Protein AF-A0A927RX84-F1 (afdb_monomer_lite)

Structure (mmCIF, N/CA/C/O backbone):
data_AF-A0A927RX84-F1
#
_entry.id   AF-A0A927RX84-F1
#
loop_
_atom_site.group_PDB
_atom_site.id
_atom_site.type_symbol
_atom_site.label_atom_id
_atom_site.label_alt_id
_atom_site.label_comp_id
_atom_site.label_asym_id
_atom_site.label_entity_id
_atom_site.label_seq_id
_atom_site.pdbx_PDB_ins_code
_atom_site.Cartn_x
_atom_site.Cartn_y
_atom_site.Cartn_z
_atom_site.occupancy
_atom_site.B_iso_or_equiv
_atom_site.auth_seq_id
_atom_site.auth_comp_id
_atom_site.auth_asym_id
_atom_site.auth_atom_id
_atom_site.pdbx_PDB_model_num
ATOM 1 N N . MET A 1 1 ? 4.489 -11.323 5.317 1.00 93.75 1 MET A N 1
ATOM 2 C CA . MET A 1 1 ? 5.576 -10.788 4.469 1.00 93.75 1 MET A CA 1
ATOM 3 C C . MET A 1 1 ? 5.415 -9.290 4.447 1.00 93.75 1 MET A C 1
ATOM 5 O O . MET A 1 1 ? 4.319 -8.818 4.162 1.00 93.75 1 MET A O 1
ATOM 9 N N . LEU A 1 2 ? 6.501 -8.571 4.730 1.00 97.25 2 LEU A N 1
ATOM 10 C CA . LEU A 1 2 ? 6.490 -7.116 4.687 1.00 97.25 2 LEU A CA 1
ATOM 11 C C . LEU A 1 2 ? 6.448 -6.628 3.241 1.00 97.25 2 LEU A C 1
ATOM 13 O O . LEU A 1 2 ? 7.256 -7.045 2.410 1.00 97.25 2 LEU A O 1
ATOM 17 N N . VAL A 1 3 ? 5.486 -5.758 2.964 1.00 97.19 3 VAL A N 1
ATOM 18 C CA . VAL A 1 3 ? 5.333 -5.037 1.702 1.00 97.19 3 VAL A CA 1
ATOM 19 C C . VAL A 1 3 ? 4.989 -3.583 1.993 1.00 97.19 3 VAL A C 1
ATOM 21 O O . VAL A 1 3 ? 4.509 -3.244 3.075 1.00 97.19 3 VAL A O 1
ATOM 24 N N . TYR A 1 4 ? 5.235 -2.712 1.025 1.00 97.56 4 TYR A N 1
ATOM 25 C CA . TYR A 1 4 ? 5.218 -1.272 1.249 1.00 97.56 4 TYR A CA 1
ATOM 26 C C . TYR A 1 4 ? 4.237 -0.576 0.318 1.00 97.56 4 TYR A C 1
ATOM 28 O O . TYR A 1 4 ? 4.098 -0.956 -0.839 1.00 97.56 4 TYR A O 1
ATOM 36 N N . ARG A 1 5 ? 3.562 0.471 0.785 1.00 95.38 5 ARG A N 1
ATOM 37 C CA . ARG A 1 5 ? 2.675 1.286 -0.055 1.00 95.38 5 ARG A CA 1
ATOM 38 C C . ARG A 1 5 ? 2.844 2.757 0.277 1.00 95.38 5 ARG A C 1
ATOM 40 O O . ARG A 1 5 ? 3.077 3.116 1.425 1.00 95.38 5 ARG A O 1
ATOM 47 N N . TYR A 1 6 ? 2.704 3.596 -0.739 1.00 93.75 6 TYR A N 1
ATOM 48 C CA . TYR A 1 6 ? 2.679 5.045 -0.595 1.00 93.75 6 TYR A CA 1
ATOM 49 C C . TYR A 1 6 ? 1.256 5.540 -0.819 1.00 93.75 6 TYR A C 1
ATOM 51 O O . TYR A 1 6 ? 0.676 5.297 -1.882 1.00 93.75 6 TYR A O 1
ATOM 59 N N . LEU A 1 7 ? 0.678 6.179 0.190 1.00 93.12 7 LEU A N 1
ATOM 60 C CA . LEU A 1 7 ? -0.737 6.545 0.201 1.00 93.12 7 LEU A CA 1
ATOM 61 C C . LEU A 1 7 ? -0.958 7.907 0.858 1.00 93.12 7 LEU A C 1
ATOM 63 O O . LEU A 1 7 ? -0.091 8.409 1.575 1.00 93.12 7 LEU A O 1
ATOM 67 N N . SER A 1 8 ? -2.089 8.541 0.547 1.00 92.62 8 SER A N 1
ATOM 68 C CA . SER A 1 8 ? -2.434 9.848 1.112 1.00 92.62 8 SER A CA 1
ATOM 69 C C . SER A 1 8 ? -2.875 9.724 2.569 1.00 92.62 8 SER A C 1
ATOM 71 O O . SER A 1 8 ? -3.294 8.662 3.024 1.00 92.62 8 SER A O 1
ATOM 73 N N . GLU A 1 9 ? -2.852 10.840 3.294 1.00 93.50 9 GLU A N 1
ATOM 74 C CA . GLU A 1 9 ? -3.400 10.902 4.651 1.00 93.50 9 GLU A CA 1
ATOM 75 C C . GLU A 1 9 ? -4.869 10.447 4.726 1.00 93.50 9 GLU A C 1
ATOM 77 O O . GLU A 1 9 ? -5.257 9.773 5.674 1.00 93.50 9 GLU A O 1
ATOM 82 N N . GLU A 1 10 ? -5.681 10.786 3.722 1.00 92.88 10 GLU A N 1
ATOM 83 C CA . GLU A 1 10 ? -7.087 10.367 3.634 1.00 92.88 10 GLU A CA 1
ATOM 84 C C . GLU A 1 10 ? -7.217 8.839 3.564 1.00 92.88 10 GLU A C 1
ATOM 86 O O . GLU A 1 10 ? -7.969 8.254 4.340 1.00 92.88 10 GLU A O 1
ATOM 91 N N . GLU A 1 11 ? -6.437 8.183 2.694 1.00 94.75 11 GLU A N 1
ATOM 92 C CA . GLU A 1 11 ? -6.415 6.717 2.623 1.00 94.75 11 GLU A CA 1
ATOM 93 C C . GLU A 1 11 ? -5.939 6.104 3.943 1.00 94.75 11 GLU A C 1
ATOM 95 O O . GLU A 1 11 ? -6.503 5.105 4.386 1.00 94.75 11 GLU A O 1
ATOM 100 N N . LEU A 1 12 ? -4.925 6.695 4.589 1.00 96.25 12 LEU A N 1
ATOM 101 C CA . LEU A 1 12 ? -4.420 6.205 5.873 1.00 96.25 12 LEU A CA 1
ATOM 102 C C . LEU A 1 12 ? -5.508 6.266 6.946 1.00 96.25 12 LEU A C 1
ATOM 104 O O . LEU A 1 12 ? -5.720 5.286 7.655 1.00 96.25 12 LEU A O 1
ATOM 108 N N . LYS A 1 13 ? -6.217 7.396 7.043 1.00 96.44 13 LYS A N 1
ATOM 109 C CA . LYS A 1 13 ? -7.329 7.587 7.982 1.00 96.44 13 LYS A CA 1
ATOM 110 C C . LYS A 1 13 ? -8.418 6.534 7.772 1.00 96.44 13 LYS A C 1
ATOM 112 O O . LYS A 1 13 ? -8.876 5.957 8.752 1.00 96.44 13 LYS A O 1
ATOM 117 N N . SER A 1 14 ? -8.770 6.222 6.523 1.00 96.00 14 SER A N 1
ATOM 118 C CA . SER A 1 14 ? -9.713 5.138 6.215 1.00 96.00 14 SER A CA 1
ATOM 119 C C . SER A 1 14 ? -9.203 3.770 6.678 1.00 96.00 14 SER A C 1
ATOM 121 O O . SER A 1 14 ? -9.934 3.053 7.356 1.00 96.00 14 SER A O 1
ATOM 123 N N . ILE A 1 15 ? -7.936 3.428 6.413 1.00 96.62 15 ILE A N 1
ATOM 124 C CA . ILE A 1 15 ? -7.347 2.158 6.878 1.00 96.62 15 ILE A CA 1
ATOM 125 C C . ILE A 1 15 ? -7.386 2.065 8.410 1.00 96.62 15 ILE A C 1
ATOM 127 O O . ILE A 1 15 ? -7.805 1.040 8.944 1.00 96.62 15 ILE A O 1
ATOM 131 N N . LEU A 1 16 ? -7.001 3.134 9.114 1.00 96.62 16 LEU A N 1
ATOM 132 C CA . LEU A 1 16 ? -7.010 3.191 10.581 1.00 96.62 16 LEU A CA 1
ATOM 133 C C . LEU A 1 16 ? -8.426 3.105 11.167 1.00 96.62 16 LEU A C 1
ATOM 135 O O . LEU A 1 16 ? -8.613 2.517 12.228 1.00 96.62 16 LEU A O 1
ATOM 139 N N . ALA A 1 17 ? -9.425 3.639 10.463 1.00 96.75 17 ALA A N 1
ATOM 140 C CA . ALA A 1 17 ? -10.837 3.526 10.823 1.00 96.75 17 ALA A CA 1
ATOM 141 C C . ALA A 1 17 ? -11.462 2.169 10.446 1.00 96.75 17 ALA A C 1
ATOM 143 O O . ALA A 1 17 ? -12.660 1.973 10.641 1.00 96.75 17 ALA A O 1
ATOM 144 N N . ASN A 1 18 ? -10.676 1.232 9.899 1.00 94.75 18 ASN A N 1
ATOM 145 C CA . ASN A 1 18 ? -11.156 -0.033 9.346 1.00 94.75 18 ASN A CA 1
ATOM 146 C C . ASN A 1 18 ? -12.221 0.146 8.238 1.00 94.75 18 ASN A C 1
ATOM 148 O O . ASN A 1 18 ? -13.103 -0.693 8.054 1.00 94.75 18 ASN A O 1
ATOM 152 N N . ASP A 1 19 ? -12.122 1.238 7.480 1.00 93.69 19 ASP A N 1
ATOM 153 C CA . ASP A 1 19 ? -12.997 1.570 6.361 1.00 93.69 19 ASP A CA 1
ATOM 154 C C . ASP A 1 19 ? -12.263 1.386 5.023 1.00 93.69 19 ASP A C 1
ATOM 156 O O . ASP A 1 19 ? -11.170 1.908 4.794 1.00 93.69 19 ASP A O 1
ATOM 160 N N . LYS A 1 20 ? -12.883 0.637 4.108 1.00 91.12 20 LYS A N 1
ATOM 161 C CA . LYS A 1 20 ? -12.345 0.351 2.769 1.00 91.12 20 LYS A CA 1
ATOM 162 C C . LYS A 1 20 ? -12.997 1.185 1.661 1.00 91.12 20 LYS A C 1
ATOM 164 O O . LYS A 1 20 ? -12.639 1.031 0.495 1.00 91.12 20 LYS A O 1
ATOM 169 N N . SER A 1 21 ? -13.949 2.058 1.988 1.00 87.19 21 SER A N 1
ATOM 170 C CA . SER A 1 21 ? -14.718 2.838 1.011 1.00 87.19 21 SER A CA 1
ATOM 171 C C . SER A 1 21 ? -13.823 3.728 0.134 1.00 87.19 21 SER A C 1
ATOM 173 O O . SER A 1 21 ? -13.995 3.787 -1.089 1.00 87.19 21 SER A O 1
ATOM 175 N N . ASN A 1 22 ? -12.805 4.337 0.747 1.00 86.44 22 ASN A N 1
ATOM 176 C CA . ASN A 1 22 ? -11.948 5.358 0.146 1.00 86.44 22 ASN A CA 1
ATOM 177 C C . ASN A 1 22 ? -10.497 4.907 -0.069 1.00 86.44 22 ASN A C 1
ATOM 179 O O . ASN A 1 22 ? -9.609 5.748 -0.173 1.00 86.44 22 ASN A O 1
ATOM 183 N N . ILE A 1 23 ? -10.246 3.596 -0.165 1.00 91.19 23 ILE A N 1
ATOM 184 C CA . ILE A 1 23 ? -8.903 3.059 -0.428 1.00 91.19 23 ILE A CA 1
ATOM 185 C C . ILE A 1 23 ? -8.792 2.435 -1.818 1.00 91.19 23 ILE A C 1
ATOM 187 O O . ILE A 1 23 ? -9.751 1.897 -2.374 1.00 91.19 23 ILE A O 1
ATOM 191 N N . GLY A 1 24 ? -7.580 2.474 -2.362 1.00 89.00 24 GLY A N 1
ATOM 192 C CA . GLY A 1 24 ? -7.249 1.916 -3.664 1.00 89.00 24 GLY A CA 1
ATOM 193 C C . GLY A 1 24 ? -7.683 2.790 -4.829 1.00 89.00 24 GLY A C 1
ATOM 194 O O . GLY A 1 24 ? -8.214 3.889 -4.677 1.00 89.00 24 GLY A O 1
ATOM 195 N N . ARG A 1 25 ? -7.401 2.300 -6.034 1.00 86.00 25 ARG A N 1
ATOM 196 C CA . ARG A 1 25 ? -7.715 3.000 -7.277 1.00 86.00 25 ARG A CA 1
ATOM 197 C C . ARG A 1 25 ? -8.445 2.073 -8.228 1.00 86.00 25 ARG A C 1
ATOM 199 O O . ARG A 1 25 ? -8.064 0.914 -8.381 1.00 86.00 25 ARG A O 1
ATOM 206 N N . GLU A 1 26 ? -9.481 2.599 -8.863 1.00 83.06 26 GLU A N 1
ATOM 207 C CA . GLU A 1 26 ? -10.114 1.942 -9.997 1.00 83.06 26 GLU A CA 1
ATOM 208 C C . GLU A 1 26 ? -9.300 2.209 -11.265 1.00 83.06 26 GLU A C 1
ATOM 210 O O . GLU A 1 26 ? -8.873 3.339 -11.527 1.00 83.06 26 GLU A O 1
ATOM 215 N N . PHE A 1 27 ? -9.077 1.158 -12.047 1.00 72.69 27 PHE A N 1
ATOM 216 C CA . PHE A 1 27 ? -8.438 1.254 -13.350 1.00 72.69 27 PHE A CA 1
ATOM 217 C C . PHE A 1 27 ? -9.505 1.070 -14.427 1.00 72.69 27 PHE A C 1
ATOM 219 O O . PHE A 1 27 ? -10.161 0.033 -14.504 1.00 72.69 27 PHE A O 1
ATOM 226 N N . PHE A 1 28 ? -9.689 2.104 -15.249 1.00 60.06 28 PHE A N 1
ATOM 227 C CA . PHE A 1 28 ? -10.718 2.129 -16.294 1.00 60.06 28 PHE A CA 1
ATOM 228 C C . PHE A 1 28 ? -10.309 1.383 -17.571 1.00 60.06 28 PHE A C 1
ATOM 230 O O . PHE A 1 28 ? -11.145 1.180 -18.449 1.00 60.06 28 PHE A O 1
ATOM 237 N N . THR A 1 29 ? -9.047 0.958 -17.677 1.00 56.84 29 THR A N 1
ATOM 238 C CA . THR A 1 29 ? -8.518 0.229 -18.833 1.00 56.84 29 THR A CA 1
ATOM 239 C C . THR A 1 29 ? -8.170 -1.206 -18.442 1.00 56.84 29 THR A C 1
ATOM 241 O O . THR A 1 29 ? -7.459 -1.453 -17.470 1.00 56.84 29 THR A O 1
ATOM 244 N N . THR A 1 30 ? -8.670 -2.172 -19.213 1.00 52.31 30 THR A N 1
ATOM 245 C CA . THR A 1 30 ? -8.283 -3.593 -19.126 1.00 52.31 30 THR A CA 1
ATOM 246 C C . THR A 1 30 ? -6.904 -3.854 -19.731 1.00 52.31 30 THR A C 1
ATOM 248 O O . THR A 1 30 ? -6.276 -4.869 -19.435 1.00 52.31 30 THR A O 1
ATOM 251 N N . GLU A 1 31 ? -6.425 -2.927 -20.561 1.00 49.25 31 GLU A N 1
ATOM 252 C CA . GLU A 1 31 ? -5.111 -2.957 -21.188 1.00 49.25 31 GLU A CA 1
ATOM 253 C C . GLU A 1 31 ? -4.116 -2.179 -20.327 1.00 49.25 31 GLU A C 1
ATOM 255 O O . GLU A 1 31 ? -4.124 -0.947 -20.254 1.00 49.25 31 GLU A O 1
ATOM 260 N N . CYS A 1 32 ? -3.246 -2.914 -19.645 1.00 50.59 32 CYS A N 1
ATOM 261 C CA . CYS A 1 32 ? -1.965 -2.364 -19.239 1.00 50.59 32 CYS A CA 1
ATOM 262 C C . CYS A 1 32 ? -1.159 -2.082 -20.507 1.00 50.59 32 CYS A C 1
ATOM 264 O O . CYS A 1 32 ? -1.012 -2.973 -21.343 1.00 50.59 32 CYS A O 1
ATOM 266 N N . LYS A 1 33 ? -0.614 -0.863 -20.641 1.00 49.44 33 LYS A N 1
ATOM 267 C CA . LYS A 1 33 ? 0.437 -0.575 -21.632 1.00 49.44 33 LYS A CA 1
ATOM 268 C C . LYS A 1 33 ? 1.465 -1.712 -21.570 1.00 49.44 33 LYS A C 1
ATOM 270 O O . LYS A 1 33 ? 1.823 -2.091 -20.458 1.00 49.44 33 LYS A O 1
ATOM 275 N N . GLN A 1 34 ? 1.888 -2.211 -22.736 1.00 48.88 34 GLN A N 1
ATOM 276 C CA . GLN A 1 34 ? 2.704 -3.403 -23.077 1.00 48.88 34 GLN A CA 1
ATOM 277 C C . GLN A 1 34 ? 3.763 -3.960 -22.088 1.00 48.88 34 GLN A C 1
ATOM 279 O O . GLN A 1 34 ? 4.301 -5.030 -22.345 1.00 48.88 34 GLN A O 1
ATOM 284 N N . PHE A 1 35 ? 4.073 -3.293 -20.978 1.00 57.56 35 PHE A N 1
ATOM 285 C CA . PHE A 1 35 ? 5.184 -3.589 -20.077 1.00 57.56 35 PHE A CA 1
ATOM 286 C C . PHE A 1 35 ? 4.779 -3.986 -18.645 1.00 57.56 35 PHE A C 1
ATOM 288 O O . PHE A 1 35 ? 5.580 -4.613 -17.959 1.00 57.56 35 PHE A O 1
ATOM 295 N N . ASN A 1 36 ? 3.561 -3.671 -18.182 1.00 64.94 36 ASN A N 1
ATOM 296 C CA . ASN A 1 36 ? 3.099 -4.085 -16.846 1.00 64.94 36 ASN A CA 1
ATOM 297 C C . ASN A 1 36 ? 2.469 -5.481 -16.899 1.00 64.94 36 ASN A C 1
ATOM 299 O O . ASN A 1 36 ? 1.606 -5.742 -17.737 1.00 64.94 36 ASN A O 1
ATOM 303 N N . SER A 1 37 ? 2.836 -6.370 -15.971 1.00 71.38 37 SER A N 1
ATOM 304 C CA . SER A 1 37 ? 2.369 -7.768 -16.003 1.00 71.38 37 SER A CA 1
ATOM 305 C C . SER A 1 37 ? 0.951 -7.977 -15.450 1.00 71.38 37 SER A C 1
ATOM 307 O O . SER A 1 37 ? 0.430 -9.093 -15.481 1.00 71.38 37 SER A O 1
ATOM 309 N N . HIS A 1 38 ? 0.322 -6.935 -14.907 1.00 74.25 38 HIS A N 1
ATOM 310 C CA . HIS A 1 38 ? -0.970 -7.040 -14.238 1.00 74.25 38 HIS A CA 1
ATOM 311 C C . HIS A 1 38 ? -2.152 -6.776 -15.169 1.00 74.25 38 HIS A C 1
ATOM 313 O O . HIS A 1 38 ? -2.110 -5.896 -16.024 1.00 74.25 38 HIS A O 1
ATOM 319 N N . LYS A 1 39 ? -3.243 -7.517 -14.960 1.00 71.88 39 LYS A N 1
ATOM 320 C CA . LYS A 1 39 ? -4.530 -7.294 -15.629 1.00 71.88 39 LYS A CA 1
ATOM 321 C C . LYS A 1 39 ? -5.555 -6.813 -14.608 1.00 71.88 39 LYS A C 1
ATOM 323 O O . LYS A 1 39 ? -5.724 -7.447 -13.566 1.00 71.88 39 LYS A O 1
ATOM 328 N N . TYR A 1 40 ? -6.257 -5.730 -14.922 1.00 79.62 40 TYR A N 1
ATOM 329 C CA . TYR A 1 40 ? -7.287 -5.160 -14.054 1.00 79.62 40 TYR A CA 1
ATOM 330 C C . TYR A 1 40 ? -8.684 -5.519 -14.543 1.00 79.62 40 TYR A C 1
ATOM 332 O O . TYR A 1 40 ? -8.949 -5.553 -15.745 1.00 79.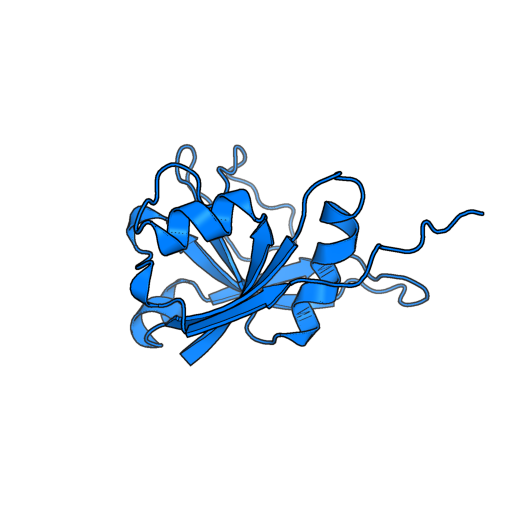62 40 TYR A O 1
ATOM 340 N N . LYS A 1 41 ? -9.596 -5.756 -13.599 1.00 81.25 41 LYS A N 1
ATOM 341 C CA . LYS A 1 41 ? -11.028 -5.837 -13.887 1.00 81.25 41 LYS A CA 1
ATOM 342 C C . LYS A 1 41 ? -11.644 -4.445 -13.761 1.00 81.25 41 LYS A C 1
ATOM 344 O O . LYS A 1 41 ? -11.412 -3.753 -12.771 1.00 81.25 41 LYS A O 1
ATOM 349 N N . LYS A 1 42 ? -12.453 -4.060 -14.749 1.00 82.00 42 LYS A N 1
ATOM 350 C CA . LYS A 1 42 ? -13.239 -2.819 -14.724 1.00 82.00 42 LYS A CA 1
ATOM 351 C C . LYS A 1 42 ? -14.166 -2.805 -13.498 1.00 82.00 42 LYS A C 1
ATOM 353 O O . LYS A 1 42 ? -14.721 -3.848 -13.157 1.00 82.00 42 LYS A O 1
ATOM 358 N N . GLY A 1 43 ? -14.329 -1.654 -12.841 1.00 83.44 43 GLY A N 1
ATOM 359 C CA . GLY A 1 43 ? -15.175 -1.520 -11.647 1.00 83.44 43 GLY A CA 1
ATOM 360 C C . GLY A 1 43 ? -14.549 -2.027 -10.344 1.00 83.44 43 GLY A C 1
ATOM 361 O O . GLY A 1 43 ? -15.171 -1.925 -9.291 1.00 83.44 43 GLY A O 1
ATOM 362 N N . VAL A 1 44 ? -13.332 -2.581 -10.380 1.00 88.12 44 VAL A N 1
ATOM 363 C CA . VAL A 1 44 ? -12.653 -3.096 -9.185 1.00 88.12 44 VAL A CA 1
ATOM 364 C C . VAL A 1 44 ? -11.564 -2.119 -8.749 1.00 88.12 44 VAL A C 1
ATOM 366 O O . VAL A 1 44 ? -10.713 -1.712 -9.542 1.00 88.12 44 VAL A O 1
ATOM 369 N N . LYS A 1 45 ? -11.574 -1.758 -7.461 1.00 91.19 45 LYS A N 1
ATOM 370 C CA . LYS A 1 45 ? -10.494 -0.988 -6.837 1.00 91.19 45 LYS A CA 1
ATOM 371 C C . LYS A 1 45 ? -9.350 -1.916 -6.449 1.00 91.19 45 LYS A C 1
ATOM 373 O O . LYS A 1 45 ? -9.567 -2.964 -5.837 1.00 91.19 45 LYS A O 1
ATOM 378 N N . TYR A 1 46 ? -8.130 -1.495 -6.755 1.00 91.25 46 TYR A N 1
ATOM 379 C CA . TYR A 1 46 ? -6.915 -2.238 -6.449 1.00 91.25 46 TYR A CA 1
ATOM 380 C C . TYR A 1 46 ? -5.934 -1.420 -5.613 1.00 91.25 46 TYR A C 1
ATOM 382 O O . TYR A 1 46 ? -5.872 -0.190 -5.690 1.00 91.25 46 TYR A O 1
ATOM 390 N N . LEU A 1 47 ? -5.143 -2.140 -4.827 1.00 93.00 47 LEU A N 1
ATOM 391 C CA . LEU A 1 47 ? -4.048 -1.653 -4.008 1.00 93.00 47 LEU A CA 1
ATOM 392 C C . LEU A 1 47 ? -2.744 -2.180 -4.599 1.00 93.00 47 LEU A C 1
ATOM 394 O O . LEU A 1 47 ? -2.590 -3.387 -4.779 1.00 93.00 47 LEU A O 1
ATOM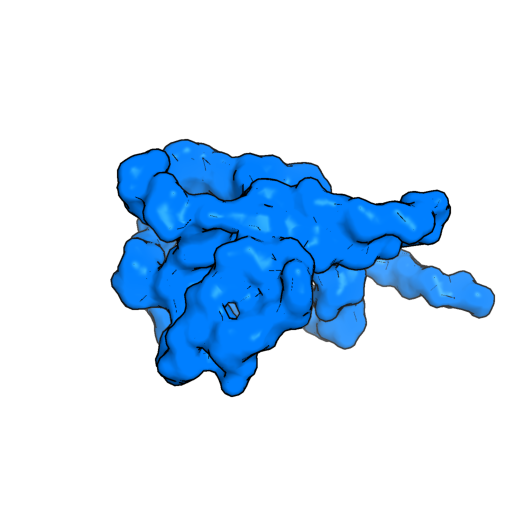 398 N N . HIS A 1 48 ? -1.818 -1.271 -4.880 1.00 91.88 48 HIS A N 1
ATOM 399 C CA . HIS A 1 48 ? -0.456 -1.610 -5.276 1.00 91.88 48 HIS A CA 1
ATOM 400 C C . HIS A 1 48 ? 0.443 -1.627 -4.047 1.00 91.88 48 HIS A C 1
ATOM 402 O O . HIS A 1 48 ? 0.477 -0.646 -3.298 1.00 91.88 48 HIS A O 1
ATOM 408 N N . PHE A 1 49 ? 1.186 -2.711 -3.877 1.00 94.38 49 PHE A N 1
ATOM 409 C CA . PHE A 1 49 ? 2.220 -2.852 -2.865 1.00 94.38 49 PHE A CA 1
ATOM 410 C C . PHE A 1 49 ? 3.561 -3.128 -3.531 1.00 94.38 49 PHE A C 1
ATOM 412 O O . PHE A 1 49 ? 3.647 -3.892 -4.481 1.00 94.38 49 PHE A O 1
ATOM 419 N N . PHE A 1 50 ? 4.624 -2.561 -2.990 1.00 94.75 50 PHE A N 1
ATOM 420 C CA . PHE A 1 50 ? 5.993 -2.775 -3.422 1.00 94.75 50 PHE A CA 1
ATOM 421 C C . PHE A 1 50 ? 6.654 -3.823 -2.547 1.00 94.75 50 PHE A C 1
ATOM 423 O O . PHE A 1 50 ? 6.504 -3.805 -1.321 1.00 94.75 50 PHE A O 1
ATOM 430 N N . LYS A 1 51 ? 7.446 -4.702 -3.163 1.00 94.44 51 LYS A N 1
ATOM 431 C CA . LYS A 1 51 ? 8.267 -5.655 -2.413 1.00 94.44 51 LYS A CA 1
ATOM 432 C C . LYS A 1 51 ? 9.297 -4.950 -1.528 1.00 94.44 51 LYS A C 1
ATOM 434 O O . LYS A 1 51 ? 9.509 -5.380 -0.401 1.00 94.44 51 LYS A O 1
ATOM 439 N N . ASN A 1 52 ? 9.919 -3.873 -2.014 1.00 94.38 52 ASN A N 1
ATOM 440 C CA . ASN A 1 52 ? 10.936 -3.139 -1.261 1.00 94.38 52 ASN A CA 1
ATOM 441 C C . ASN A 1 52 ? 10.508 -1.692 -1.005 1.00 94.38 52 ASN A C 1
ATOM 443 O O . ASN A 1 52 ? 10.044 -1.001 -1.910 1.00 94.38 52 ASN A O 1
ATOM 447 N N . LYS A 1 53 ? 10.782 -1.189 0.206 1.00 93.38 53 LYS A N 1
ATOM 448 C CA . LYS A 1 53 ? 10.513 0.207 0.594 1.00 93.38 53 LYS A CA 1
ATOM 449 C C . LYS A 1 53 ? 11.161 1.214 -0.359 1.00 93.38 53 LYS A C 1
ATOM 451 O O . LYS A 1 53 ? 10.536 2.200 -0.734 1.00 93.38 53 LYS A O 1
ATOM 456 N N . LYS A 1 54 ? 12.397 0.940 -0.797 1.00 90.56 54 LYS A N 1
ATOM 457 C CA . LYS A 1 54 ? 13.161 1.807 -1.712 1.00 90.56 54 LYS A CA 1
ATOM 458 C C . LYS A 1 54 ? 12.463 2.040 -3.053 1.00 90.56 54 LYS A C 1
ATOM 460 O O . LYS A 1 54 ? 12.719 3.062 -3.680 1.00 90.56 54 LYS A O 1
ATOM 465 N N . ASP A 1 55 ? 11.594 1.124 -3.480 1.00 89.44 55 ASP A N 1
ATOM 466 C CA . ASP A 1 55 ? 10.947 1.204 -4.787 1.00 89.44 55 ASP A CA 1
ATOM 467 C C . ASP A 1 55 ? 9.797 2.233 -4.792 1.00 89.44 55 ASP A C 1
ATOM 469 O O . ASP A 1 55 ? 9.404 2.718 -5.851 1.00 89.44 55 ASP A O 1
ATOM 473 N N . ILE A 1 56 ? 9.337 2.683 -3.614 1.00 88.94 56 ILE A N 1
ATOM 474 C CA . ILE A 1 56 ? 8.358 3.776 -3.478 1.00 88.94 56 ILE A CA 1
ATOM 475 C C . ILE A 1 56 ? 8.842 5.067 -4.145 1.00 88.94 56 ILE A C 1
ATOM 477 O O . ILE A 1 56 ? 8.033 5.835 -4.671 1.00 88.94 56 ILE A O 1
ATOM 481 N N . LYS A 1 57 ? 10.158 5.308 -4.186 1.00 85.94 57 LYS A N 1
ATOM 482 C CA . LYS A 1 57 ? 10.724 6.495 -4.843 1.00 85.94 57 LYS A CA 1
ATOM 483 C C . LYS A 1 57 ? 10.287 6.627 -6.305 1.00 85.94 57 LYS A C 1
ATOM 485 O O . LYS A 1 57 ? 10.206 7.738 -6.808 1.00 85.94 57 LYS A O 1
ATOM 490 N N . HIS A 1 58 ? 9.959 5.516 -6.973 1.00 82.12 58 HIS A N 1
ATOM 491 C CA . HIS A 1 58 ? 9.522 5.528 -8.366 1.00 82.12 58 HIS A CA 1
ATOM 492 C C . HIS A 1 58 ? 8.130 6.141 -8.556 1.00 82.12 58 HIS A C 1
ATOM 494 O O . HIS A 1 58 ? 7.851 6.670 -9.631 1.00 82.12 58 HIS A O 1
ATOM 500 N N . ILE A 1 59 ? 7.284 6.137 -7.520 1.00 81.69 59 ILE A N 1
ATOM 501 C CA . ILE A 1 59 ? 5.928 6.701 -7.579 1.00 81.69 59 ILE A CA 1
ATOM 502 C C . ILE A 1 59 ? 5.784 8.058 -6.893 1.00 81.69 59 ILE A C 1
ATOM 504 O O . ILE A 1 59 ? 4.800 8.750 -7.159 1.00 81.69 59 ILE A O 1
ATOM 508 N N . LYS A 1 60 ? 6.744 8.469 -6.051 1.00 82.44 60 LYS A N 1
ATOM 509 C CA . LYS A 1 60 ? 6.712 9.789 -5.400 1.00 82.44 60 LYS A CA 1
ATOM 510 C C . LYS A 1 60 ? 6.545 10.939 -6.412 1.00 82.44 60 LYS A C 1
ATOM 512 O O . LYS A 1 60 ? 5.631 11.739 -6.211 1.00 82.44 60 LYS A O 1
ATOM 517 N N . PRO A 1 61 ? 7.288 11.002 -7.540 1.00 74.56 61 PRO A N 1
ATOM 518 C CA . PRO A 1 61 ? 7.155 12.106 -8.499 1.00 74.56 61 PRO A CA 1
ATOM 519 C C . PRO A 1 61 ? 5.768 12.193 -9.143 1.00 74.56 61 PRO A C 1
ATOM 521 O O . PRO A 1 61 ? 5.258 13.282 -9.374 1.00 74.56 61 PRO A O 1
ATOM 524 N N . MET A 1 62 ? 5.091 11.056 -9.345 1.00 72.38 62 MET A N 1
ATOM 525 C CA . MET A 1 62 ? 3.718 11.030 -9.873 1.00 72.38 62 MET A CA 1
ATOM 526 C C . MET A 1 62 ? 2.688 11.630 -8.902 1.00 72.38 62 MET A C 1
ATOM 528 O O . MET A 1 62 ? 1.549 11.891 -9.286 1.00 72.38 62 MET A O 1
ATOM 532 N N . LYS A 1 63 ? 3.059 11.787 -7.629 1.00 72.56 63 LYS A N 1
ATOM 533 C CA . LYS A 1 63 ? 2.219 12.313 -6.546 1.00 72.56 63 LYS A CA 1
ATOM 534 C C . LYS A 1 63 ? 2.681 13.688 -6.052 1.00 72.56 63 LYS A C 1
ATOM 536 O O . LYS A 1 63 ? 1.909 14.355 -5.367 1.00 72.56 63 LYS A O 1
ATOM 541 N N . ALA A 1 64 ? 3.888 14.116 -6.432 1.00 65.81 64 ALA A N 1
ATOM 542 C CA . ALA A 1 64 ? 4.520 15.366 -6.011 1.00 65.81 64 ALA A CA 1
ATOM 543 C C . ALA A 1 64 ? 3.695 16.615 -6.360 1.00 65.81 64 ALA A C 1
ATOM 545 O O . ALA A 1 64 ? 3.654 17.561 -5.586 1.00 65.81 64 ALA A O 1
ATOM 546 N N . ASN A 1 65 ? 2.955 16.587 -7.472 1.00 63.53 65 ASN A N 1
ATOM 547 C CA . ASN A 1 65 ? 2.123 17.714 -7.916 1.00 63.53 65 ASN A CA 1
ATOM 548 C C . ASN A 1 65 ? 0.775 17.826 -7.183 1.00 63.53 65 ASN A C 1
ATOM 550 O O . ASN A 1 65 ? -0.132 18.508 -7.655 1.00 63.53 65 ASN A O 1
ATOM 554 N N . SER A 1 66 ? 0.594 17.126 -6.063 1.00 69.56 66 SER A N 1
ATOM 555 C CA . SER A 1 66 ? -0.626 17.224 -5.267 1.00 69.56 66 SER A CA 1
ATOM 556 C C . SER A 1 66 ? -0.332 17.853 -3.910 1.00 69.56 66 SER A C 1
ATOM 558 O O . SER A 1 66 ? 0.618 17.474 -3.233 1.00 69.56 66 SER A O 1
ATOM 560 N N . ASN A 1 67 ? -1.197 18.768 -3.464 1.00 78.81 67 ASN A N 1
ATOM 561 C CA . ASN A 1 67 ? -1.121 19.396 -2.135 1.00 78.81 67 ASN A CA 1
ATOM 562 C C . ASN A 1 67 ? -1.528 18.440 -0.993 1.00 78.81 67 ASN A C 1
ATOM 564 O O . ASN A 1 67 ? -2.036 18.869 0.042 1.00 78.81 67 ASN A O 1
ATOM 568 N N . LYS A 1 68 ? -1.361 17.128 -1.182 1.00 86.00 68 LYS A N 1
ATOM 569 C CA . LYS A 1 68 ? -1.733 16.112 -0.201 1.00 86.00 68 LYS A CA 1
ATOM 570 C C . LYS A 1 68 ? -0.526 15.729 0.644 1.00 86.00 68 LYS A C 1
ATOM 572 O O . LYS A 1 68 ? 0.595 15.637 0.156 1.00 86.00 68 LYS A O 1
ATOM 577 N N . THR A 1 69 ? -0.778 15.450 1.919 1.00 90.25 69 THR A N 1
ATOM 578 C CA . THR A 1 69 ? 0.208 14.773 2.767 1.00 90.25 69 THR A CA 1
ATOM 579 C C . THR A 1 69 ? 0.213 13.286 2.432 1.00 90.25 69 THR A C 1
ATOM 581 O O . THR A 1 69 ? -0.853 12.676 2.304 1.00 90.25 69 THR A O 1
ATOM 584 N N . TYR A 1 70 ? 1.406 12.706 2.323 1.00 92.31 70 TYR A N 1
ATOM 585 C CA . TYR A 1 70 ? 1.606 11.294 2.019 1.00 92.31 70 TYR A CA 1
ATOM 586 C C . TYR A 1 70 ? 2.381 10.569 3.114 1.00 92.31 70 TYR A C 1
ATOM 588 O O . TYR A 1 70 ? 3.127 11.170 3.889 1.00 92.31 70 TYR A O 1
ATOM 596 N N . TYR A 1 71 ? 2.192 9.254 3.148 1.00 94.56 71 TYR A N 1
ATOM 597 C CA . TYR A 1 71 ? 2.814 8.344 4.096 1.00 94.56 71 TYR A CA 1
ATOM 598 C C . TYR A 1 71 ? 3.417 7.148 3.368 1.00 94.56 71 TYR A C 1
ATOM 600 O O . TYR A 1 71 ? 2.853 6.643 2.392 1.00 94.56 71 TYR A O 1
ATOM 608 N N . ILE A 1 72 ? 4.552 6.679 3.879 1.00 95.88 72 ILE A N 1
ATOM 609 C CA . ILE A 1 72 ? 5.112 5.374 3.543 1.00 95.88 72 ILE A CA 1
ATOM 610 C C . ILE A 1 72 ? 4.598 4.390 4.590 1.00 95.88 72 ILE A C 1
ATOM 612 O O . ILE A 1 72 ? 4.883 4.523 5.778 1.00 95.88 72 ILE A O 1
ATOM 616 N N . CYS A 1 73 ? 3.823 3.409 4.148 1.00 97.38 73 CYS A N 1
ATOM 617 C CA . CYS A 1 73 ? 3.171 2.432 5.009 1.00 97.38 73 CYS A CA 1
ATOM 618 C C . CYS A 1 73 ? 3.776 1.042 4.797 1.00 97.38 73 CYS A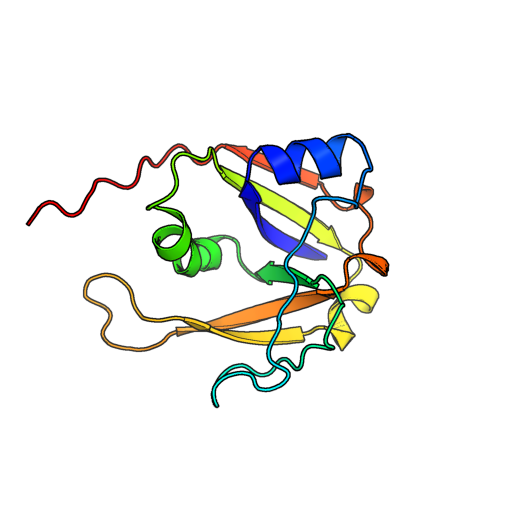 C 1
ATOM 620 O O . CYS A 1 73 ? 4.008 0.626 3.660 1.00 97.38 73 CYS A O 1
ATOM 622 N N . GLU A 1 74 ? 3.998 0.326 5.894 1.00 98.31 74 GLU A N 1
ATOM 623 C CA . GLU A 1 74 ? 4.443 -1.064 5.932 1.00 98.31 74 GLU A CA 1
ATOM 624 C C . GLU A 1 74 ? 3.263 -1.964 6.305 1.00 98.31 74 GLU A C 1
ATOM 626 O O . GLU A 1 74 ? 2.569 -1.723 7.296 1.00 98.31 74 GLU A O 1
ATOM 631 N N . PHE A 1 75 ? 3.060 -3.018 5.518 1.00 98.19 75 PHE A N 1
ATOM 632 C CA . PHE A 1 75 ? 2.014 -4.009 5.731 1.00 98.19 75 PHE A CA 1
ATOM 633 C C . PHE A 1 75 ? 2.623 -5.393 5.889 1.00 98.19 75 PHE A C 1
ATOM 635 O O . PHE A 1 75 ? 3.472 -5.786 5.090 1.00 98.19 75 PHE A O 1
ATOM 642 N N . ASP A 1 76 ? 2.147 -6.152 6.871 1.00 98.00 76 ASP A N 1
ATOM 643 C CA . ASP A 1 76 ? 2.485 -7.562 7.022 1.00 98.00 76 ASP A CA 1
ATOM 644 C C . ASP A 1 76 ? 1.356 -8.434 6.471 1.00 98.00 76 ASP A C 1
ATOM 646 O O . ASP A 1 76 ? 0.369 -8.728 7.144 1.00 98.00 76 ASP A O 1
ATOM 650 N N . ILE A 1 77 ? 1.493 -8.822 5.203 1.00 96.25 77 ILE A N 1
ATOM 651 C CA . ILE A 1 77 ? 0.476 -9.598 4.491 1.00 96.25 77 ILE A CA 1
ATOM 652 C C . ILE A 1 77 ? 0.929 -11.061 4.409 1.00 96.25 77 ILE A C 1
ATOM 654 O O . ILE A 1 77 ? 2.074 -11.324 4.013 1.00 96.25 77 ILE A O 1
ATOM 658 N N . PRO A 1 78 ? 0.074 -12.048 4.739 1.00 95.50 78 PRO A N 1
ATOM 659 C CA . PRO A 1 78 ? 0.421 -13.457 4.588 1.00 95.50 78 PRO A CA 1
ATOM 660 C C . PRO A 1 78 ? 0.891 -13.769 3.163 1.00 95.50 78 PRO A C 1
ATOM 662 O O . PRO A 1 78 ? 0.215 -13.438 2.189 1.00 95.50 78 PRO 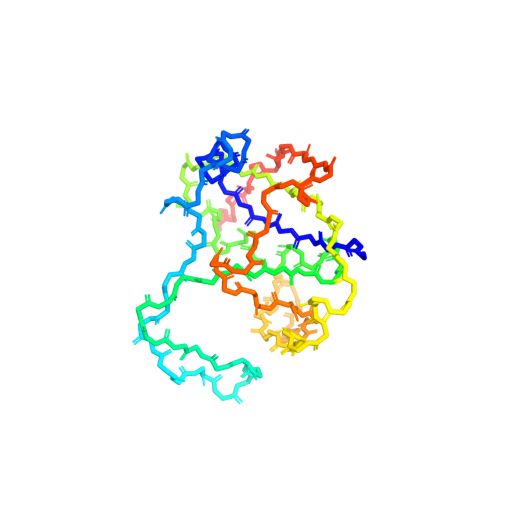A O 1
ATOM 665 N N . PHE A 1 79 ? 2.037 -14.439 3.023 1.00 91.25 79 PHE A N 1
ATOM 666 C CA . PHE A 1 79 ? 2.653 -14.681 1.712 1.00 91.25 79 PHE A CA 1
ATOM 667 C C . PHE A 1 79 ? 1.72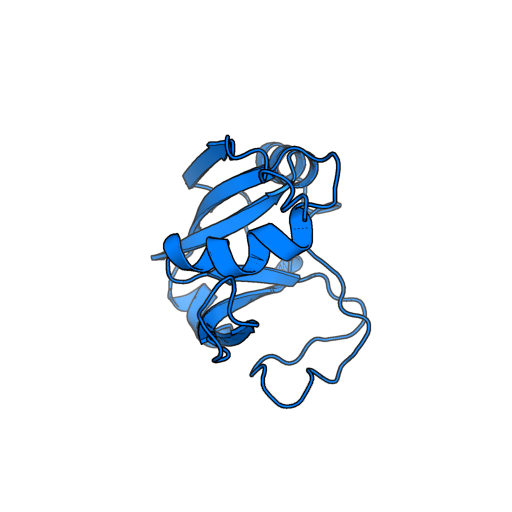2 -15.430 0.746 1.00 91.25 79 PHE A C 1
ATOM 669 O O . PHE A 1 79 ? 1.615 -15.062 -0.419 1.00 91.25 79 PHE A O 1
ATOM 676 N N . LEU A 1 80 ? 0.964 -16.411 1.246 1.00 92.12 80 LEU A N 1
ATOM 677 C CA . LEU A 1 80 ? -0.020 -17.155 0.450 1.00 92.12 80 LEU A CA 1
ATOM 678 C C . LEU A 1 80 ? -1.144 -16.267 -0.106 1.00 92.12 80 LEU A C 1
ATOM 680 O O . LEU A 1 80 ? -1.719 -16.586 -1.143 1.00 92.12 80 LEU A O 1
ATOM 684 N N . LYS A 1 81 ? -1.454 -15.145 0.559 1.00 91.12 81 LYS A N 1
ATOM 685 C CA . LYS A 1 81 ? -2.402 -14.150 0.047 1.00 91.12 81 LYS A CA 1
ATOM 686 C C . LYS A 1 81 ? -1.765 -13.273 -1.027 1.00 91.12 81 LYS A C 1
ATOM 688 O O . LYS A 1 81 ? -2.484 -12.841 -1.910 1.00 91.12 81 LYS A O 1
ATOM 693 N N . LEU A 1 82 ? -0.453 -13.037 -0.979 1.00 88.75 82 LEU A N 1
ATOM 694 C CA . LEU A 1 82 ? 0.283 -12.227 -1.957 1.00 88.75 82 LEU A CA 1
ATOM 695 C C . LEU A 1 82 ? 0.670 -12.987 -3.226 1.00 88.75 82 LEU A C 1
ATOM 697 O O . LEU A 1 82 ? 0.720 -12.384 -4.292 1.00 88.75 82 LEU A O 1
ATOM 701 N N . LEU A 1 83 ? 0.955 -14.286 -3.120 1.00 88.00 83 LEU A N 1
ATOM 702 C CA . LEU A 1 83 ? 1.506 -15.100 -4.207 1.00 88.00 83 LEU A CA 1
ATOM 703 C C . LEU A 1 83 ? 0.729 -14.981 -5.538 1.00 88.00 83 LEU A C 1
ATOM 705 O O . LEU A 1 83 ? 1.372 -14.764 -6.564 1.00 88.00 83 LEU A O 1
ATOM 709 N N . PRO A 1 84 ? -0.620 -15.024 -5.565 1.00 86.44 84 PRO A N 1
ATOM 710 C CA . PRO A 1 84 ? -1.386 -14.903 -6.812 1.00 86.44 84 PRO A CA 1
ATOM 711 C C . PRO A 1 84 ? -1.394 -13.485 -7.401 1.00 86.44 84 PRO A C 1
ATOM 713 O O . PRO A 1 84 ? -1.932 -13.264 -8.484 1.00 86.44 84 PRO A O 1
ATOM 716 N N . HIS A 1 85 ? -0.875 -12.513 -6.653 1.00 86.88 85 HIS A N 1
ATOM 717 C CA . HIS A 1 85 ? -0.923 -11.088 -6.955 1.00 86.88 85 HIS A CA 1
ATOM 718 C C . HIS A 1 85 ? 0.440 -10.518 -7.342 1.00 86.88 85 HIS A C 1
ATOM 720 O O . HIS A 1 85 ? 0.525 -9.311 -7.545 1.00 86.88 85 HIS A O 1
ATOM 726 N N . ILE A 1 86 ? 1.479 -11.355 -7.442 1.00 89.12 86 ILE A N 1
ATOM 727 C CA . ILE A 1 86 ? 2.829 -10.947 -7.843 1.00 89.12 86 ILE A CA 1
ATOM 728 C C . ILE A 1 86 ? 2.836 -10.478 -9.293 1.00 89.12 86 ILE A C 1
ATOM 730 O O . ILE A 1 86 ? 2.249 -11.105 -10.176 1.00 89.12 86 ILE A O 1
ATOM 734 N N . GLY A 1 87 ? 3.574 -9.407 -9.541 1.00 86.81 87 GLY A N 1
ATOM 735 C CA . GLY A 1 87 ? 3.958 -9.012 -10.879 1.00 86.81 87 GLY A CA 1
ATOM 736 C C . GLY A 1 87 ? 5.020 -7.930 -10.875 1.00 86.81 87 GLY A C 1
ATOM 737 O O . GLY A 1 87 ? 5.754 -7.742 -9.898 1.00 86.81 87 GLY A O 1
ATOM 738 N N . TYR A 1 88 ? 5.124 -7.266 -12.016 1.00 85.44 88 TYR A N 1
ATOM 739 C CA . TYR A 1 88 ? 6.126 -6.260 -12.291 1.00 85.44 88 TYR A CA 1
ATOM 740 C C . TYR A 1 88 ? 5.469 -5.012 -12.866 1.00 85.44 88 TYR A C 1
ATOM 742 O O . TYR A 1 88 ? 4.748 -5.077 -13.869 1.00 85.44 88 TYR A O 1
ATOM 750 N N . GLY A 1 89 ? 5.764 -3.887 -12.220 1.00 81.50 89 GLY A N 1
ATOM 751 C CA . GLY A 1 89 ? 5.454 -2.551 -12.701 1.00 81.50 89 GLY A CA 1
ATOM 752 C C . GLY A 1 89 ? 6.694 -1.941 -13.342 1.00 81.50 89 GLY A C 1
ATOM 753 O O . GLY A 1 89 ? 7.793 -2.026 -12.788 1.00 81.50 89 GLY A O 1
ATOM 754 N N . VAL A 1 90 ? 6.529 -1.328 -14.511 1.00 81.00 90 VAL A N 1
ATOM 755 C CA . VAL A 1 90 ? 7.604 -0.620 -15.207 1.00 81.00 90 VAL A CA 1
ATOM 756 C C . VAL A 1 90 ? 7.430 0.876 -14.995 1.00 81.00 90 VAL A C 1
ATOM 758 O O . VAL A 1 90 ? 6.442 1.476 -15.419 1.00 81.00 90 VAL A O 1
ATOM 761 N N . TYR A 1 91 ? 8.409 1.475 -14.324 1.00 77.19 91 TYR A N 1
ATOM 762 C CA . TYR A 1 91 ? 8.421 2.892 -13.986 1.00 77.19 91 TYR A CA 1
ATOM 763 C C . TYR A 1 91 ? 9.505 3.613 -14.777 1.00 77.19 91 TYR A C 1
ATOM 765 O O . TYR A 1 91 ? 10.599 3.075 -14.974 1.00 77.19 91 TYR A O 1
ATOM 773 N N . ALA A 1 92 ? 9.204 4.841 -15.203 1.00 70.31 92 ALA A N 1
ATOM 774 C CA . ALA A 1 92 ? 10.195 5.712 -15.819 1.00 70.31 92 ALA A CA 1
ATOM 775 C C . ALA A 1 92 ? 11.371 5.940 -14.857 1.00 70.31 92 ALA A C 1
ATOM 777 O O . ALA A 1 92 ? 11.181 6.049 -13.638 1.00 70.31 92 ALA A O 1
ATOM 778 N N . GLY A 1 93 ? 12.582 5.988 -15.410 1.00 66.31 93 GLY A N 1
ATOM 779 C CA . GLY A 1 93 ? 13.753 6.451 -14.677 1.00 66.31 93 GLY A CA 1
ATOM 780 C C . GLY A 1 93 ? 13.561 7.900 -14.218 1.00 66.31 93 GLY A C 1
ATOM 781 O O . GLY A 1 93 ? 12.857 8.678 -14.860 1.00 66.31 93 GLY A O 1
ATOM 782 N N . HIS A 1 94 ? 14.147 8.249 -13.073 1.00 63.38 94 HIS A N 1
ATOM 783 C CA . HIS A 1 94 ? 14.102 9.605 -12.516 1.00 63.38 94 HIS A CA 1
ATOM 784 C C . HIS A 1 94 ? 15.524 10.171 -12.457 1.00 63.38 94 HIS A C 1
ATOM 786 O O . HIS A 1 94 ? 16.453 9.453 -12.085 1.00 63.38 94 HIS A O 1
ATOM 792 N N . GLY A 1 95 ? 15.693 11.460 -12.769 1.00 62.12 95 GLY A N 1
ATOM 793 C CA . GLY A 1 95 ? 17.002 12.125 -12.763 1.00 62.12 95 GLY A CA 1
ATOM 794 C C . GLY A 1 95 ? 17.869 11.732 -13.964 1.00 62.12 95 GLY A C 1
ATOM 795 O O . GLY A 1 95 ? 17.415 11.828 -15.097 1.00 62.12 95 GLY A O 1
ATOM 796 N N . TYR A 1 96 ? 19.107 11.297 -13.708 1.00 51.72 96 TYR A N 1
ATOM 797 C CA . TYR A 1 96 ? 20.091 10.888 -14.729 1.00 51.72 96 TYR A CA 1
ATOM 798 C C . TYR A 1 96 ? 19.946 9.426 -15.199 1.00 51.72 96 TYR A C 1
ATOM 800 O O . TYR A 1 96 ? 20.758 8.941 -15.980 1.00 51.72 96 TYR A O 1
ATOM 808 N N . ASP A 1 97 ? 18.962 8.687 -14.683 1.00 56.94 97 ASP A N 1
ATOM 809 C CA . ASP A 1 97 ? 18.749 7.276 -15.019 1.00 56.94 97 ASP A CA 1
ATOM 810 C C . ASP A 1 97 ? 17.859 7.206 -16.279 1.00 56.94 97 ASP A C 1
ATOM 812 O O . ASP A 1 97 ? 16.644 7.374 -16.197 1.00 56.94 97 ASP A O 1
ATOM 816 N N . GLU A 1 98 ? 18.458 6.995 -17.456 1.00 58.44 98 GLU A N 1
ATOM 817 C CA . GLU A 1 98 ? 17.755 6.990 -18.759 1.00 58.44 98 GLU A CA 1
ATOM 818 C C . GLU A 1 98 ? 16.891 5.733 -18.995 1.00 58.44 98 GLU A C 1
ATOM 820 O O . GLU A 1 98 ? 16.110 5.667 -19.945 1.00 58.44 98 GLU A O 1
ATOM 825 N N . TYR A 1 99 ? 16.995 4.726 -18.122 1.00 69.44 99 TYR A N 1
ATOM 826 C CA . TYR A 1 99 ? 16.355 3.425 -18.307 1.00 69.44 99 TYR A CA 1
ATOM 827 C C . TYR A 1 99 ? 15.132 3.232 -17.409 1.00 69.44 99 TYR A C 1
ATOM 829 O O . TYR A 1 99 ? 15.165 3.478 -16.200 1.00 69.44 99 TYR A O 1
ATOM 837 N N . ASN A 1 100 ? 14.066 2.678 -17.994 1.00 73.88 100 ASN A N 1
ATOM 838 C CA . ASN A 1 100 ? 12.911 2.194 -17.245 1.00 73.88 100 ASN A CA 1
ATOM 839 C C . ASN A 1 100 ? 13.340 1.139 -16.214 1.00 73.88 100 ASN A C 1
ATOM 841 O O . ASN A 1 100 ? 14.092 0.213 -16.528 1.00 73.88 100 ASN A O 1
ATOM 845 N N . LYS A 1 101 ? 12.826 1.243 -14.986 1.00 79.88 101 LYS A N 1
ATOM 846 C CA . LYS A 1 101 ? 13.057 0.244 -13.936 1.00 79.88 101 LYS A CA 1
ATOM 847 C C . LYS A 1 101 ? 11.846 -0.668 -13.817 1.00 79.88 101 LYS A C 1
ATOM 849 O O . LYS A 1 101 ? 10.722 -0.202 -13.638 1.00 79.88 101 LYS A O 1
ATOM 854 N N . SER A 1 102 ? 12.102 -1.972 -13.877 1.00 83.38 102 SER A N 1
ATOM 855 C CA . SER A 1 102 ? 11.127 -2.993 -13.504 1.00 83.38 102 SER A CA 1
ATOM 856 C C . SER A 1 102 ? 11.182 -3.215 -11.997 1.00 83.38 102 SER A C 1
ATOM 858 O O . SER A 1 102 ? 12.250 -3.450 -11.428 1.00 83.38 102 SER A O 1
ATOM 860 N N . VAL A 1 103 ? 10.029 -3.116 -11.349 1.00 86.62 103 VAL A N 1
ATOM 861 C CA . VAL A 1 103 ? 9.875 -3.216 -9.901 1.00 86.62 103 VAL A CA 1
ATOM 862 C C . VAL A 1 103 ? 8.911 -4.349 -9.595 1.00 86.62 103 VAL A C 1
ATOM 864 O O . VAL A 1 103 ? 7.836 -4.426 -10.181 1.00 86.62 103 VAL A O 1
ATOM 867 N N . CYS A 1 104 ? 9.281 -5.214 -8.651 1.00 89.81 104 CYS A N 1
ATOM 868 C CA . CYS A 1 104 ? 8.383 -6.256 -8.166 1.00 89.81 104 CYS A CA 1
ATOM 869 C C . CYS A 1 104 ? 7.294 -5.633 -7.285 1.00 89.81 104 CYS A C 1
ATOM 871 O O . CYS A 1 104 ? 7.582 -5.058 -6.226 1.00 89.81 104 CYS A O 1
ATOM 873 N N . GLU A 1 105 ? 6.049 -5.774 -7.724 1.00 90.94 105 GLU A N 1
ATOM 874 C CA . GLU A 1 105 ? 4.871 -5.270 -7.036 1.00 90.94 105 GLU A CA 1
ATOM 875 C C . GLU A 1 105 ? 3.828 -6.376 -6.826 1.00 90.94 105 GLU A C 1
ATOM 877 O O . GLU A 1 105 ? 3.889 -7.462 -7.409 1.00 90.94 105 GLU A O 1
ATOM 882 N N . PHE A 1 106 ? 2.881 -6.098 -5.938 1.00 92.81 106 PHE A N 1
ATOM 883 C CA . PHE A 1 106 ? 1.735 -6.941 -5.661 1.00 92.81 106 PHE A CA 1
ATOM 884 C C . PHE A 1 106 ? 0.468 -6.119 -5.828 1.00 92.81 106 PHE A C 1
ATOM 886 O O . PHE A 1 106 ? 0.348 -5.040 -5.244 1.00 92.81 106 PHE A O 1
ATOM 893 N N . ILE A 1 107 ? -0.496 -6.646 -6.578 1.00 90.94 107 ILE A N 1
ATOM 894 C CA . ILE A 1 107 ? -1.770 -5.966 -6.817 1.00 90.94 107 ILE A CA 1
ATOM 895 C C . ILE A 1 107 ? -2.914 -6.763 -6.213 1.00 90.94 107 ILE A C 1
ATOM 897 O O . ILE A 1 107 ? -3.343 -7.785 -6.752 1.00 90.94 107 ILE A O 1
ATOM 901 N N . ILE A 1 108 ? -3.439 -6.258 -5.101 1.00 92.00 108 ILE A N 1
ATOM 902 C CA . ILE A 1 108 ? -4.536 -6.880 -4.360 1.00 92.00 108 ILE A CA 1
ATOM 903 C C . ILE A 1 108 ? -5.797 -6.052 -4.585 1.00 92.00 108 ILE A C 1
ATOM 905 O O . ILE A 1 108 ? -5.771 -4.827 -4.492 1.00 92.00 108 ILE A O 1
ATOM 909 N N . SER A 1 109 ? -6.915 -6.702 -4.884 1.00 92.00 109 SER A N 1
ATOM 910 C CA . SER A 1 109 ? -8.211 -6.028 -4.927 1.00 92.00 109 SER A CA 1
ATOM 911 C C . SER A 1 109 ? -8.664 -5.640 -3.512 1.00 92.00 109 SER A C 1
ATOM 913 O O . SER A 1 109 ? -8.380 -6.337 -2.538 1.00 92.00 109 SER A O 1
ATOM 915 N N . VAL A 1 110 ? -9.340 -4.498 -3.376 1.00 93.69 110 VAL A N 1
ATOM 916 C CA . VAL A 1 110 ? -9.706 -3.925 -2.065 1.00 93.69 110 VAL A CA 1
ATOM 917 C C . VAL A 1 110 ? -10.602 -4.857 -1.235 1.00 93.69 110 VAL A C 1
ATOM 919 O O . VAL A 1 110 ? -10.488 -4.893 -0.012 1.00 93.69 110 VAL A O 1
ATOM 922 N N . ASP A 1 111 ? -11.441 -5.664 -1.881 1.00 92.62 111 ASP A N 1
ATOM 923 C CA . ASP A 1 111 ? -12.280 -6.693 -1.246 1.00 92.62 111 ASP A CA 1
ATOM 924 C C . ASP A 1 111 ? -11.462 -7.748 -0.478 1.00 92.62 111 ASP A C 1
ATOM 926 O O . ASP A 1 111 ? -11.879 -8.203 0.586 1.00 92.62 111 ASP A O 1
ATOM 930 N N . LYS A 1 112 ? -10.272 -8.099 -0.978 1.00 93.38 112 LYS A N 1
ATOM 931 C CA . LYS A 1 112 ? -9.371 -9.101 -0.384 1.00 93.38 112 LYS A CA 1
ATOM 932 C C . LYS A 1 112 ? -8.404 -8.528 0.645 1.00 93.38 112 LYS A C 1
ATOM 934 O O . LYS A 1 112 ? -7.709 -9.295 1.308 1.00 93.38 112 LYS A O 1
ATOM 939 N N . PHE A 1 113 ? -8.315 -7.208 0.744 1.00 95.19 113 PHE A N 1
ATOM 940 C CA . PHE A 1 113 ? -7.402 -6.531 1.652 1.00 95.19 113 PHE A CA 1
ATOM 941 C C . PHE A 1 113 ? -7.937 -6.523 3.083 1.00 95.19 113 PHE A C 1
ATOM 943 O O . PHE A 1 113 ? -9.121 -6.271 3.281 1.00 95.19 113 PHE A O 1
ATOM 950 N N . ASP A 1 114 ? -7.081 -6.739 4.079 1.00 96.12 114 ASP A N 1
ATOM 951 C CA . ASP A 1 114 ? -7.405 -6.531 5.493 1.00 96.12 114 ASP A CA 1
ATOM 952 C C . ASP A 1 114 ? -6.632 -5.315 6.020 1.00 96.12 114 ASP A C 1
ATOM 954 O O . ASP A 1 114 ? -5.405 -5.255 5.934 1.00 96.12 114 ASP A O 1
ATOM 958 N N . THR A 1 115 ? -7.350 -4.337 6.569 1.00 95.62 115 THR A N 1
ATOM 959 C CA . THR A 1 115 ? -6.774 -3.109 7.143 1.00 95.62 115 THR A CA 1
ATOM 960 C C . THR A 1 115 ? -5.855 -3.417 8.324 1.00 95.62 115 THR A C 1
ATOM 962 O O . THR A 1 115 ? -4.877 -2.701 8.537 1.00 95.62 115 THR A O 1
ATOM 965 N N . LYS A 1 116 ? -6.097 -4.532 9.029 1.00 96.44 116 LYS A N 1
ATOM 966 C CA . LYS A 1 116 ? -5.269 -5.018 10.140 1.00 96.44 116 LYS A CA 1
ATOM 967 C C . LYS A 1 116 ? -3.873 -5.455 9.709 1.00 96.44 116 LYS A C 1
ATOM 969 O O . LYS A 1 116 ? -3.018 -5.660 10.562 1.00 96.44 116 LYS A O 1
ATOM 974 N N . TRP A 1 117 ? -3.620 -5.603 8.407 1.00 97.38 117 TRP A N 1
ATOM 975 C CA . TRP A 1 117 ? -2.271 -5.860 7.910 1.00 97.38 117 TRP A CA 1
ATOM 976 C C . TRP A 1 117 ? -1.353 -4.644 8.033 1.00 97.38 117 TRP A C 1
ATOM 978 O O . TRP A 1 117 ? -0.144 -4.813 7.905 1.00 97.38 117 TRP A O 1
ATOM 988 N N . LEU A 1 118 ? -1.880 -3.433 8.260 1.00 97.94 118 LEU A N 1
ATOM 989 C CA . LEU A 1 118 ? -1.048 -2.256 8.506 1.00 97.94 118 LEU A CA 1
ATOM 990 C C . LEU A 1 118 ? -0.230 -2.463 9.786 1.00 97.94 118 LEU A C 1
ATOM 992 O O . LEU A 1 118 ? -0.784 -2.589 10.874 1.00 97.94 118 LEU A O 1
ATOM 996 N N . LYS A 1 119 ? 1.095 -2.463 9.644 1.00 97.88 119 LYS A N 1
ATOM 997 C CA . LYS A 1 119 ? 2.029 -2.686 10.750 1.00 97.88 119 LYS A CA 1
ATOM 998 C C . LYS A 1 119 ? 2.677 -1.394 11.225 1.00 97.88 119 LYS A C 1
ATOM 1000 O O . LYS A 1 119 ? 2.839 -1.193 12.424 1.00 97.88 119 LYS A O 1
ATOM 1005 N N . ASN A 1 120 ? 3.066 -0.531 10.290 1.00 97.88 120 ASN A N 1
ATOM 1006 C CA . ASN A 1 120 ? 3.716 0.737 10.600 1.00 97.88 120 ASN A CA 1
ATOM 1007 C C . ASN A 1 120 ? 3.461 1.773 9.498 1.00 97.88 120 ASN A C 1
ATOM 1009 O O . ASN A 1 120 ? 3.144 1.422 8.359 1.00 97.88 120 ASN A O 1
ATOM 1013 N N . PHE A 1 121 ? 3.623 3.052 9.817 1.00 97.31 121 PHE A N 1
ATOM 1014 C CA . PHE A 1 121 ? 3.575 4.138 8.847 1.00 97.31 121 PHE A CA 1
ATOM 1015 C C . PHE A 1 121 ? 4.461 5.304 9.281 1.00 97.31 121 PHE A C 1
ATOM 1017 O O . PHE A 1 121 ? 4.564 5.633 10.459 1.00 97.31 121 PHE A O 1
ATOM 1024 N N . GLU A 1 122 ? 5.072 5.968 8.307 1.00 96.19 122 GLU A N 1
ATOM 1025 C CA . GLU A 1 122 ? 5.849 7.185 8.517 1.00 96.19 122 GLU A CA 1
ATOM 1026 C C . GLU A 1 122 ? 5.357 8.278 7.571 1.00 96.19 122 GLU A C 1
ATOM 1028 O O . GLU A 1 122 ? 5.058 8.025 6.400 1.00 96.19 122 GLU A O 1
ATOM 1033 N N . LYS A 1 123 ? 5.248 9.503 8.088 1.00 94.44 123 LYS A N 1
ATOM 1034 C CA . LYS A 1 123 ? 4.922 10.670 7.268 1.00 94.44 123 LYS A CA 1
ATOM 1035 C C . LYS A 1 123 ? 6.094 10.958 6.342 1.00 94.44 123 LYS A C 1
ATOM 1037 O O . LYS A 1 123 ? 7.222 11.094 6.819 1.00 94.44 123 LYS A O 1
ATOM 1042 N N . ASP A 1 124 ? 5.822 11.096 5.048 1.00 89.75 124 ASP A N 1
ATOM 1043 C CA . ASP A 1 124 ? 6.848 11.524 4.108 1.00 89.75 124 ASP A CA 1
ATOM 1044 C C . ASP A 1 124 ? 7.149 13.007 4.345 1.00 89.75 124 ASP A C 1
ATOM 1046 O O . ASP A 1 124 ? 6.267 13.865 4.255 1.00 89.75 124 ASP A O 1
ATOM 1050 N N . LYS A 1 125 ? 8.387 13.298 4.748 1.00 80.94 125 LYS A N 1
ATOM 1051 C CA . LYS A 1 125 ? 8.839 14.656 5.085 1.00 80.94 125 LYS A CA 1
ATOM 1052 C C . LYS A 1 125 ? 9.461 15.371 3.891 1.00 80.94 125 LYS A C 1
ATOM 1054 O O . LYS A 1 125 ? 9.715 16.571 3.975 1.00 80.94 125 LYS A O 1
ATOM 1059 N N . GLU A 1 126 ? 9.696 14.661 2.792 1.00 67.69 126 GLU A N 1
ATOM 1060 C CA . GLU A 1 126 ? 10.200 15.259 1.565 1.00 67.69 126 GLU A CA 1
ATOM 1061 C C . GLU A 1 126 ? 9.077 16.070 0.911 1.00 67.69 126 GLU A C 1
ATOM 1063 O O . GLU A 1 126 ? 8.267 15.551 0.144 1.00 67.69 126 GLU A O 1
ATOM 1068 N N . LYS A 1 127 ? 9.039 17.384 1.178 1.00 53.59 127 LYS A N 1
ATOM 1069 C CA . LYS A 1 127 ? 8.528 18.305 0.161 1.00 53.59 127 LYS A CA 1
ATOM 1070 C C . LYS A 1 127 ? 9.443 18.108 -1.031 1.00 53.59 127 LYS A C 1
ATOM 1072 O O . LYS A 1 127 ? 10.636 18.382 -0.928 1.00 53.59 127 LYS A O 1
ATOM 1077 N N . THR A 1 128 ? 8.904 17.564 -2.115 1.00 50.19 128 THR A N 1
ATOM 1078 C CA . THR A 1 128 ? 9.624 17.480 -3.378 1.00 50.19 128 THR A CA 1
ATOM 1079 C C . THR A 1 128 ? 10.076 18.900 -3.677 1.00 50.19 128 THR A C 1
ATOM 1081 O O . THR A 1 128 ? 9.233 19.766 -3.900 1.00 50.19 128 THR A O 1
ATOM 1084 N N . ALA A 1 129 ? 11.379 19.165 -3.554 1.00 41.91 129 ALA A N 1
ATOM 1085 C CA . ALA A 1 129 ? 11.950 20.380 -4.089 1.00 41.91 129 ALA A CA 1
ATOM 1086 C C . ALA A 1 129 ? 11.509 20.384 -5.547 1.00 41.91 129 ALA A C 1
ATOM 1088 O O . ALA A 1 129 ? 11.826 19.456 -6.300 1.00 41.91 129 ALA A O 1
ATOM 1089 N N . SER A 1 130 ? 10.651 21.337 -5.891 1.00 41.06 130 SER A N 1
ATOM 1090 C CA . SER A 1 130 ? 10.348 21.645 -7.269 1.00 41.06 130 SER A CA 1
ATOM 1091 C C . SER A 1 130 ? 11.696 21.731 -7.972 1.00 41.06 130 SER A C 1
ATOM 1093 O O . 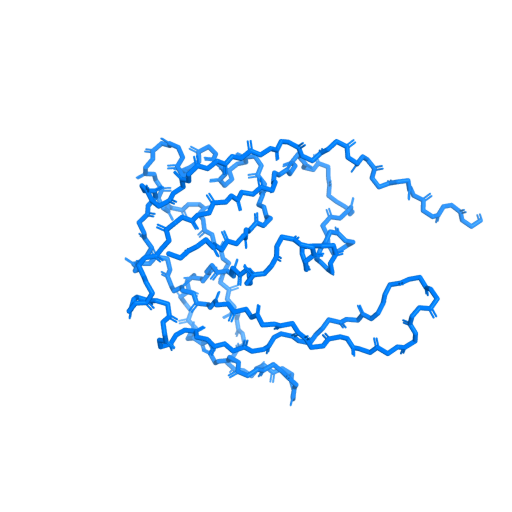SER A 1 130 ? 12.581 22.472 -7.549 1.00 41.06 130 SER A O 1
ATOM 1095 N N . LEU A 1 131 ? 11.877 20.902 -8.997 1.00 43.03 131 LEU A N 1
ATOM 1096 C CA . LEU A 1 131 ? 12.874 21.149 -10.025 1.00 43.03 131 LEU A CA 1
ATOM 1097 C C . LEU A 1 131 ? 12.456 22.462 -10.697 1.00 43.03 131 LEU A C 1
ATOM 1099 O O . LEU A 1 131 ? 11.779 22.458 -11.723 1.00 43.03 131 LEU A O 1
ATOM 1103 N N . GLU A 1 132 ? 12.765 23.579 -10.044 1.00 34.03 132 GLU A N 1
ATOM 1104 C CA . GLU A 1 132 ? 12.827 24.885 -10.675 1.00 34.03 132 GLU A CA 1
ATOM 1105 C C . GLU A 1 132 ? 14.030 24.821 -11.617 1.00 34.03 132 GLU A C 1
ATOM 1107 O O . GLU A 1 132 ? 15.165 24.593 -11.194 1.00 34.03 132 GLU A O 1
ATOM 1112 N N . LYS A 1 133 ? 13.716 24.864 -12.913 1.00 35.91 133 LYS A N 1
ATOM 1113 C CA . LYS A 1 133 ? 14.673 25.110 -13.988 1.00 35.91 133 LYS A CA 1
ATOM 1114 C C . LYS A 1 133 ? 15.109 26.565 -13.965 1.00 35.91 133 LYS A C 1
ATOM 1116 O O . LYS A 1 133 ? 14.231 27.411 -13.685 1.00 35.91 133 LYS A O 1
#

Secondary structure (DSSP, 8-state):
-EEEEEEEHHHHHHHHTT--TT-SEE---S---TT----PPTT-EEEEEESSGGGGGGTHHHHHTS---EEEEEEE--HHHHGGGEEEEEE---TT--SPEEEEEEEEEGGG--GGGEEEEEE----------

Sequence (133 aa):
MLVYRYLSEEELKSILANDKSNIGREFFTTECKQFNSHKYKKGVKYLHFFKNKKDIKHIKPMKANSNKTYYICEFDIPFLKLLPHIGYGVYAGHGYDEYNKSVCEFIISVDKFDTKWLKNFEKDKEKTASLEK

pLDDT: mean 82.51, std 15.98, range [34.03, 98.31]

Foldseek 3Di:
DKWKAKDFPVQLVCLVVQHLPPDADADQDQDDDPPWPDGHDHPWGKGKIFPDLVCVVLCCVVCLPDPTWMKMWMFQDPVVLQVVFWIWDWGQDDDPPRDIDITIMGIDTSVSDGSVRTDDMDTDPDNPPPPPD

Radius of gyration: 14.87 Å; chains: 1; bounding box: 35×42×34 Å